Protein AF-A0A3A8ZCZ0-F1 (afdb_monomer_lite)

Foldseek 3Di:
DDPLPDDAQDKDFAQDDDDDDPVSVVCVVVVNDGRWIKTFHDAPPVRDDTDIDTD

Sequence (55 aa):
MTMDELKPKQSAFIRSVGGTGALRHHLLDMGLRPKTEVTLQKIAPMGDPVQIELR

Radius of gyration: 11.25 Å; chains: 1; bounding box: 22×20×28 Å

Secondary structure (DSSP, 8-state):
--GGGPPTT-EEE-------THHHHHHHHTT--TT-EEEEEEE-TTS-SEEEEE-

Structure (mmCIF, N/CA/C/O backbone):
data_AF-A0A3A8ZCZ0-F1
#
_entry.id   AF-A0A3A8ZCZ0-F1
#
loop_
_atom_site.group_PDB
_atom_site.id
_atom_site.type_symbol
_atom_site.label_atom_id
_atom_site.label_alt_id
_atom_site.label_comp_id
_atom_site.label_asym_id
_atom_site.label_entity_id
_atom_site.label_seq_id
_atom_site.pdbx_PDB_ins_code
_atom_site.Cartn_x
_atom_site.Cartn_y
_atom_site.Cartn_z
_atom_site.occupancy
_atom_site.B_iso_or_equiv
_atom_site.auth_seq_id
_atom_site.auth_comp_id
_atom_site.auth_asym_id
_atom_site.auth_atom_id
_atom_site.pdbx_PDB_model_num
ATOM 1 N N . MET A 1 1 ? -6.377 7.476 -7.939 1.00 66.19 1 MET A N 1
ATOM 2 C CA . MET A 1 1 ? -5.903 7.212 -6.579 1.00 66.19 1 MET A CA 1
ATOM 3 C C . MET A 1 1 ? -4.617 6.425 -6.671 1.00 66.19 1 MET A C 1
ATOM 5 O O . MET A 1 1 ? -4.604 5.390 -7.340 1.00 66.19 1 MET A O 1
ATOM 9 N N . THR A 1 2 ? -3.546 6.956 -6.110 1.00 79.81 2 THR A N 1
ATOM 10 C CA . THR A 1 2 ? -2.264 6.267 -5.958 1.00 79.81 2 THR A CA 1
ATOM 11 C C . THR A 1 2 ? -2.164 5.670 -4.555 1.00 79.81 2 THR A C 1
ATOM 13 O O . THR A 1 2 ? -3.040 5.861 -3.711 1.00 79.81 2 THR A O 1
ATOM 16 N N . MET A 1 3 ? -1.149 4.842 -4.324 1.00 76.44 3 MET A N 1
ATOM 17 C CA . MET A 1 3 ? -1.031 4.065 -3.088 1.00 76.44 3 MET A CA 1
ATOM 18 C C . MET A 1 3 ? -0.771 4.935 -1.849 1.00 76.44 3 MET A C 1
ATOM 20 O O . MET A 1 3 ? -1.158 4.560 -0.749 1.00 76.44 3 MET A O 1
ATOM 24 N N . ASP A 1 4 ? -0.162 6.102 -2.039 1.00 78.06 4 ASP A N 1
ATOM 25 C CA . ASP A 1 4 ? 0.094 7.130 -1.026 1.00 78.06 4 ASP A CA 1
ATOM 26 C C . ASP A 1 4 ? -1.175 7.851 -0.539 1.00 78.06 4 ASP A C 1
ATOM 28 O O . ASP A 1 4 ? -1.188 8.396 0.561 1.00 78.06 4 ASP A O 1
ATOM 32 N N . GLU A 1 5 ? -2.266 7.807 -1.309 1.00 81.94 5 GLU A N 1
ATOM 33 C CA . GLU A 1 5 ? -3.550 8.406 -0.923 1.00 81.94 5 GLU A CA 1
ATOM 34 C C . GLU A 1 5 ? -4.409 7.462 -0.059 1.00 81.94 5 GLU A C 1
ATOM 36 O O . GLU A 1 5 ? -5.480 7.849 0.423 1.00 81.94 5 GLU A O 1
ATOM 41 N N . LEU A 1 6 ? -3.973 6.210 0.138 1.00 82.88 6 LEU A N 1
ATOM 42 C CA . LEU A 1 6 ? -4.678 5.243 0.977 1.00 82.88 6 LEU A CA 1
ATOM 43 C C . LEU A 1 6 ? -4.530 5.587 2.456 1.00 82.88 6 LEU A C 1
ATOM 45 O O . LEU A 1 6 ? -3.444 5.881 2.954 1.00 82.88 6 LEU A O 1
ATOM 49 N N . LYS A 1 7 ? -5.636 5.472 3.195 1.00 83.81 7 LYS A N 1
ATOM 50 C CA . LYS A 1 7 ? -5.621 5.600 4.654 1.00 83.81 7 LYS A CA 1
ATOM 51 C C . LYS A 1 7 ? -5.306 4.258 5.317 1.00 83.81 7 LYS A C 1
ATOM 53 O O . LYS A 1 7 ? -5.694 3.212 4.792 1.00 83.81 7 LYS A O 1
ATOM 58 N N . PRO A 1 8 ? -4.661 4.253 6.496 1.00 86.94 8 PRO A N 1
ATOM 59 C CA . PRO A 1 8 ? -4.483 3.028 7.266 1.00 86.94 8 PRO A CA 1
ATOM 60 C C . PRO A 1 8 ? -5.823 2.308 7.470 1.00 86.94 8 PRO A C 1
ATOM 62 O O . PRO A 1 8 ? -6.824 2.943 7.805 1.00 86.94 8 PRO A O 1
ATOM 65 N N . LYS A 1 9 ? -5.819 0.984 7.294 1.00 87.50 9 LYS A N 1
ATOM 66 C CA . LYS A 1 9 ? -6.971 0.062 7.279 1.00 87.50 9 LYS A CA 1
ATOM 67 C C . LYS A 1 9 ? -7.888 0.143 6.055 1.00 87.50 9 LYS A C 1
ATOM 69 O O . LYS A 1 9 ? -8.960 -0.457 6.068 1.00 87.50 9 LYS A O 1
ATOM 74 N N . GLN A 1 10 ? -7.497 0.860 5.007 1.00 89.75 10 GLN A N 1
ATOM 75 C CA . GLN A 1 10 ? -8.259 0.915 3.764 1.00 89.75 10 GLN A CA 1
ATOM 76 C C . GLN A 1 10 ? -7.782 -0.157 2.777 1.00 89.75 10 GLN A C 1
ATOM 78 O O . GLN A 1 10 ? -6.578 -0.348 2.594 1.00 89.75 10 GLN A O 1
ATOM 83 N N . SER A 1 11 ? -8.735 -0.822 2.120 1.00 89.38 11 SER A N 1
ATOM 84 C CA . SER A 1 11 ? -8.481 -1.737 1.004 1.00 89.38 11 SER A CA 1
ATOM 85 C C . SER A 1 11 ? -8.680 -1.046 -0.342 1.00 89.38 11 SER A C 1
ATOM 87 O O . SER A 1 11 ? -9.592 -0.231 -0.506 1.00 89.38 11 SER A O 1
ATOM 89 N N . ALA A 1 12 ? -7.861 -1.412 -1.323 1.00 90.00 12 ALA A N 1
ATOM 90 C CA . ALA A 1 12 ? -8.040 -1.047 -2.721 1.00 90.00 12 ALA A CA 1
ATOM 91 C C . ALA A 1 12 ? -7.572 -2.169 -3.651 1.00 90.00 12 ALA A C 1
ATOM 93 O O . ALA A 1 12 ? -6.813 -3.052 -3.266 1.00 90.00 12 ALA A O 1
ATOM 94 N N . PHE A 1 13 ? -8.011 -2.114 -4.905 1.00 90.00 13 PHE A N 1
ATOM 95 C CA . PHE A 1 13 ? -7.582 -3.051 -5.937 1.00 90.00 13 PHE A CA 1
ATOM 96 C C . PHE A 1 13 ? -6.517 -2.420 -6.825 1.00 90.00 13 PHE A C 1
ATOM 98 O O . PHE A 1 13 ? -6.676 -1.293 -7.308 1.00 90.00 13 PHE A O 1
ATOM 105 N N . ILE A 1 14 ? -5.452 -3.171 -7.104 1.00 89.12 14 ILE A N 1
ATOM 106 C CA . ILE A 1 14 ? -4.407 -2.731 -8.028 1.00 89.12 14 ILE A CA 1
ATOM 107 C C . ILE A 1 14 ? -4.980 -2.714 -9.447 1.00 89.12 14 ILE A C 1
ATOM 109 O O . ILE A 1 14 ? -5.210 -3.756 -10.060 1.00 89.12 14 ILE A O 1
ATOM 113 N N . ARG A 1 15 ? -5.185 -1.520 -10.007 1.00 88.75 15 ARG A N 1
ATOM 114 C CA . ARG A 1 15 ? -5.617 -1.371 -11.406 1.00 88.75 15 ARG A CA 1
ATOM 115 C C . ARG A 1 15 ? -4.466 -1.583 -12.387 1.00 88.75 15 ARG A C 1
ATOM 117 O O . ARG A 1 15 ? -4.637 -2.211 -13.427 1.00 88.75 15 ARG A O 1
ATOM 124 N N . SER A 1 16 ? -3.298 -1.048 -12.055 1.00 85.69 16 SER A N 1
ATOM 125 C CA . SER A 1 16 ? -2.097 -1.100 -12.882 1.00 85.69 16 SER A CA 1
ATOM 126 C C . SER A 1 16 ? -0.865 -0.925 -12.009 1.00 85.69 16 SER A C 1
ATOM 128 O O . SER A 1 16 ? -0.881 -0.123 -11.078 1.00 85.69 16 SER A O 1
ATOM 130 N N . VAL A 1 17 ? 0.205 -1.633 -12.351 1.00 86.19 17 VAL A N 1
ATOM 131 C CA . VAL A 1 17 ? 1.510 -1.512 -11.696 1.00 86.19 17 VAL A CA 1
ATOM 132 C C . VAL A 1 17 ? 2.393 -0.664 -12.601 1.00 86.19 17 VAL A C 1
ATOM 134 O O . VAL A 1 17 ? 2.600 -1.015 -13.765 1.00 86.19 17 VAL A O 1
ATOM 137 N N . GLY A 1 18 ? 2.848 0.479 -12.089 1.00 82.69 18 GLY A N 1
ATOM 138 C CA . GLY A 1 18 ? 3.795 1.349 -12.785 1.00 82.69 18 GLY A CA 1
ATOM 139 C C . GLY A 1 18 ? 5.235 0.827 -12.721 1.00 82.69 18 GLY A C 1
ATOM 140 O O . GLY A 1 18 ? 5.512 -0.209 -12.121 1.00 82.69 18 GLY A O 1
ATOM 141 N N . GLY A 1 19 ? 6.159 1.572 -13.326 1.00 82.38 19 GLY A N 1
ATOM 142 C CA . GLY A 1 19 ? 7.586 1.242 -13.355 1.00 82.38 19 GLY A CA 1
ATOM 143 C C . GLY A 1 19 ? 8.037 0.592 -14.665 1.00 82.38 19 GLY A C 1
ATOM 144 O O . GLY A 1 19 ? 7.271 -0.071 -15.366 1.00 82.38 19 GLY A O 1
ATOM 145 N N . THR A 1 20 ? 9.303 0.807 -15.009 1.00 86.56 20 THR A N 1
ATOM 146 C CA . THR A 1 20 ? 9.949 0.287 -16.220 1.00 86.56 20 THR A CA 1
ATOM 147 C C . THR A 1 20 ? 11.000 -0.763 -15.863 1.00 86.56 20 THR A C 1
ATOM 149 O O . THR A 1 20 ? 11.702 -0.649 -14.859 1.00 86.56 20 THR A O 1
ATOM 152 N N . GLY A 1 21 ? 11.098 -1.811 -16.688 1.00 89.56 21 GLY A N 1
ATOM 153 C CA . GLY A 1 21 ? 12.121 -2.853 -16.565 1.00 89.56 21 GLY A CA 1
ATOM 154 C C . GLY A 1 21 ? 12.142 -3.541 -15.194 1.00 89.56 21 GLY A C 1
ATOM 155 O O . GLY A 1 21 ? 11.143 -4.120 -14.763 1.00 89.56 21 GLY A O 1
ATOM 156 N N . ALA A 1 22 ? 13.291 -3.462 -14.518 1.00 90.00 22 ALA A N 1
ATOM 157 C CA . ALA A 1 22 ? 13.569 -4.166 -13.266 1.00 90.00 22 ALA A CA 1
ATOM 158 C C . ALA A 1 22 ? 12.624 -3.783 -12.117 1.00 90.00 22 ALA A C 1
ATOM 160 O O . ALA A 1 22 ? 12.229 -4.656 -11.349 1.00 90.00 22 ALA A O 1
ATOM 161 N N . LEU A 1 23 ? 12.205 -2.513 -12.026 1.00 87.94 23 LEU A N 1
ATOM 162 C CA . LEU A 1 23 ? 11.300 -2.065 -10.963 1.00 87.94 23 LEU A CA 1
ATOM 163 C C . LEU A 1 23 ? 9.944 -2.772 -11.060 1.00 87.94 23 LEU A C 1
ATOM 165 O O . LEU A 1 23 ? 9.405 -3.236 -10.060 1.00 87.94 23 LEU A O 1
ATOM 169 N N . ARG A 1 24 ? 9.413 -2.909 -12.280 1.00 87.56 24 ARG A N 1
ATOM 170 C CA . ARG A 1 24 ? 8.143 -3.599 -12.507 1.00 87.56 24 ARG A CA 1
ATOM 171 C C . ARG A 1 24 ? 8.246 -5.084 -12.177 1.00 87.56 24 ARG A C 1
ATOM 173 O O . ARG A 1 24 ? 7.333 -5.609 -11.551 1.00 87.56 24 ARG A O 1
ATOM 180 N N . HIS A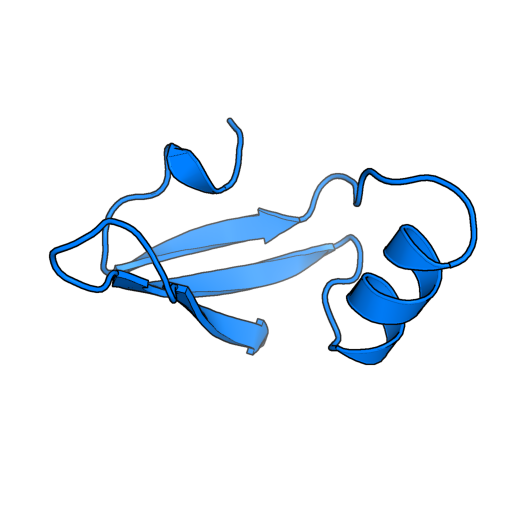 1 25 ? 9.325 -5.752 -12.586 1.00 88.69 25 HIS A N 1
ATOM 181 C CA . HIS A 1 25 ? 9.538 -7.156 -12.224 1.00 88.69 25 HIS A CA 1
ATOM 182 C C . HIS A 1 25 ? 9.620 -7.332 -10.713 1.00 88.69 25 HIS A C 1
ATOM 184 O O . HIS A 1 25 ? 8.883 -8.146 -10.178 1.00 88.69 25 HIS A O 1
ATOM 190 N N . HIS A 1 26 ? 10.387 -6.492 -10.019 1.00 89.50 26 HIS A N 1
ATOM 191 C CA . HIS A 1 26 ? 10.498 -6.575 -8.569 1.00 89.50 26 HIS A CA 1
ATOM 192 C C . HIS A 1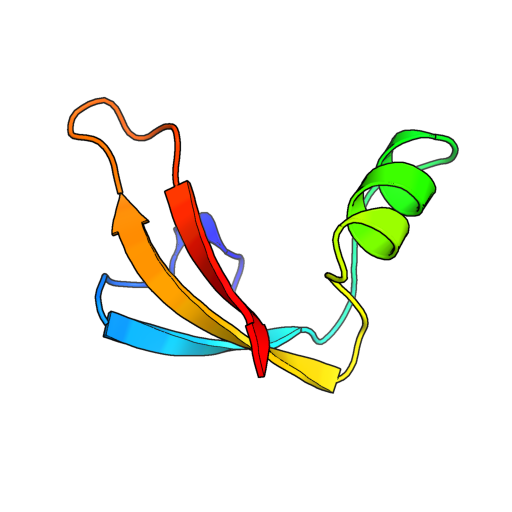 26 ? 9.144 -6.406 -7.857 1.00 89.50 26 HIS A C 1
ATOM 194 O O . HIS A 1 26 ? 8.813 -7.182 -6.965 1.00 89.50 26 HIS A O 1
ATOM 200 N N . LEU A 1 27 ? 8.314 -5.449 -8.293 1.00 87.06 27 LEU A N 1
ATOM 201 C CA . LEU A 1 27 ? 6.965 -5.268 -7.742 1.00 87.06 27 LEU A CA 1
ATOM 202 C C . LEU A 1 27 ? 6.063 -6.485 -8.016 1.00 87.06 27 LEU A C 1
ATOM 204 O O . LEU A 1 27 ? 5.313 -6.915 -7.140 1.00 87.06 27 LEU A O 1
ATOM 208 N N . LEU A 1 28 ? 6.142 -7.068 -9.215 1.00 87.19 28 LEU A N 1
ATOM 209 C CA . LEU A 1 28 ? 5.382 -8.271 -9.567 1.00 87.19 28 LEU A CA 1
ATOM 210 C C . LEU A 1 28 ? 5.847 -9.504 -8.777 1.00 87.19 28 LEU A C 1
ATOM 212 O O . LEU A 1 28 ? 4.999 -10.294 -8.353 1.00 87.19 28 LEU A O 1
ATOM 216 N N . ASP A 1 29 ? 7.154 -9.634 -8.544 1.00 89.44 29 ASP A N 1
ATOM 217 C CA . ASP A 1 29 ? 7.770 -10.691 -7.735 1.00 89.44 29 ASP A CA 1
ATOM 218 C C . ASP A 1 29 ? 7.354 -10.577 -6.263 1.00 89.44 29 ASP A C 1
ATOM 220 O O . ASP A 1 29 ? 7.091 -11.587 -5.613 1.00 89.44 29 ASP A O 1
ATOM 224 N N . MET A 1 30 ? 7.178 -9.350 -5.756 1.00 87.25 30 MET A N 1
ATOM 225 C CA . MET A 1 30 ? 6.583 -9.087 -4.439 1.00 87.25 30 MET A CA 1
ATOM 226 C C . MET A 1 30 ? 5.089 -9.446 -4.347 1.00 87.25 30 MET A C 1
ATOM 228 O O . MET A 1 30 ? 4.525 -9.441 -3.255 1.00 87.25 30 MET A O 1
ATOM 232 N N . GLY A 1 31 ? 4.423 -9.745 -5.46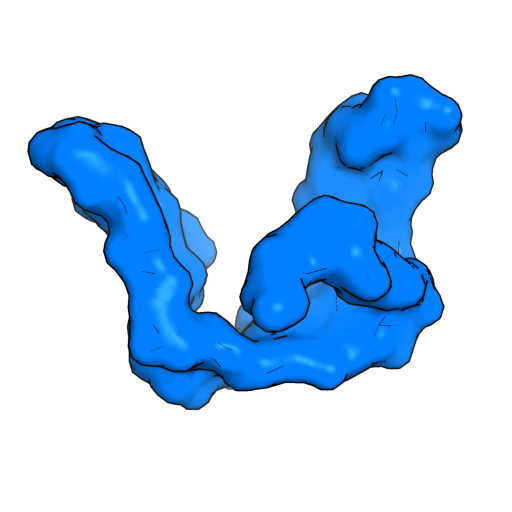7 1.00 85.62 31 GLY A N 1
ATOM 233 C CA . GLY A 1 31 ? 3.000 -10.089 -5.502 1.00 85.62 31 GLY A CA 1
ATOM 234 C C . GLY A 1 31 ? 2.057 -8.913 -5.763 1.00 85.62 31 GLY A C 1
ATOM 235 O O . GLY A 1 31 ? 0.843 -9.113 -5.773 1.00 85.62 31 GLY A O 1
ATOM 236 N N . LEU A 1 32 ? 2.580 -7.715 -6.049 1.00 86.94 32 LEU A N 1
ATOM 237 C CA . LEU A 1 32 ? 1.781 -6.558 -6.466 1.00 86.94 32 LEU A CA 1
ATOM 238 C C . LEU A 1 32 ? 1.348 -6.744 -7.920 1.00 86.94 32 LEU A C 1
ATOM 240 O O . LEU A 1 32 ? 1.957 -6.208 -8.842 1.00 86.94 32 LEU A O 1
ATOM 244 N N . ARG A 1 33 ? 0.310 -7.551 -8.139 1.00 87.75 33 ARG A N 1
ATOM 245 C CA . ARG A 1 33 ? -0.237 -7.845 -9.466 1.00 87.75 33 ARG A CA 1
ATOM 246 C C . ARG A 1 33 ? -1.539 -7.081 -9.707 1.00 87.75 33 ARG A C 1
ATOM 248 O O . ARG A 1 33 ? -2.276 -6.791 -8.767 1.00 87.75 33 ARG A O 1
ATOM 255 N N . PRO A 1 34 ? -1.867 -6.754 -10.968 1.00 87.38 34 PRO A N 1
ATOM 256 C CA . PRO A 1 34 ? -3.176 -6.207 -11.295 1.00 87.38 34 PRO A CA 1
ATOM 257 C C . PRO A 1 34 ? -4.294 -7.136 -10.812 1.00 87.38 34 PRO A C 1
ATOM 259 O O . PRO A 1 34 ? -4.180 -8.353 -10.944 1.00 87.38 34 PRO A O 1
ATOM 262 N N . LYS A 1 35 ? -5.391 -6.551 -10.324 1.00 87.38 35 LYS A N 1
ATOM 263 C CA . LYS A 1 35 ? -6.554 -7.231 -9.724 1.00 87.38 35 LYS A CA 1
ATOM 264 C C . LYS A 1 35 ? -6.308 -7.884 -8.358 1.00 87.38 35 LYS A C 1
ATOM 266 O O . LYS A 1 35 ? -7.227 -8.506 -7.841 1.00 87.38 35 LYS A O 1
ATOM 271 N N . THR A 1 36 ? -5.131 -7.717 -7.762 1.00 88.94 36 THR A N 1
ATOM 272 C CA . THR A 1 36 ? -4.894 -8.099 -6.365 1.00 88.94 36 THR A CA 1
ATOM 273 C C . THR A 1 36 ? -5.489 -7.047 -5.431 1.00 88.94 36 THR A C 1
ATOM 275 O O . THR A 1 36 ? -5.380 -5.842 -5.695 1.00 88.94 36 THR A O 1
ATOM 278 N N . GLU A 1 37 ? -6.141 -7.504 -4.362 1.00 90.19 37 GLU A N 1
ATOM 279 C CA . GLU A 1 37 ? -6.587 -6.633 -3.277 1.00 90.19 37 GLU A CA 1
ATOM 280 C C . GLU A 1 37 ? -5.391 -6.332 -2.369 1.00 90.19 37 GLU A C 1
ATOM 282 O O . GLU A 1 37 ? -4.682 -7.233 -1.920 1.00 90.19 37 GLU A O 1
ATOM 287 N N . VAL A 1 38 ? -5.160 -5.046 -2.122 1.00 90.12 38 VAL A N 1
ATOM 288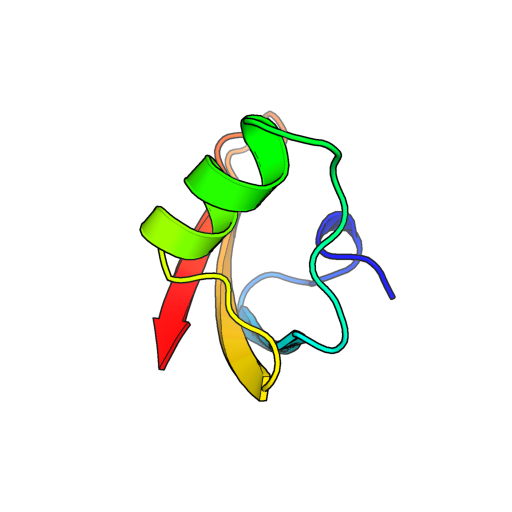 C CA . VAL A 1 38 ? -4.153 -4.545 -1.190 1.00 90.12 38 VAL A CA 1
ATOM 289 C C . VAL A 1 38 ? -4.840 -3.797 -0.066 1.00 90.12 38 VAL A C 1
ATOM 291 O O . VAL A 1 38 ? -5.595 -2.854 -0.306 1.00 90.12 38 VAL A O 1
ATOM 294 N N . THR A 1 39 ? -4.531 -4.176 1.167 1.00 90.50 39 THR A N 1
ATOM 295 C CA . THR A 1 39 ? -4.993 -3.474 2.363 1.00 90.50 39 THR A CA 1
ATOM 296 C C . THR A 1 39 ? -3.820 -2.784 3.030 1.00 90.50 39 THR A C 1
ATOM 298 O O . THR A 1 39 ? -2.829 -3.417 3.393 1.00 90.50 39 THR A O 1
ATOM 301 N N . LEU A 1 40 ? -3.931 -1.472 3.221 1.00 89.38 40 LEU A N 1
ATOM 302 C CA . LEU A 1 40 ? -2.927 -0.701 3.936 1.00 89.38 40 LEU A CA 1
ATOM 303 C C . LEU A 1 40 ? -3.036 -0.997 5.435 1.00 89.38 40 LEU A C 1
ATOM 305 O O . LEU A 1 40 ? -4.030 -0.646 6.063 1.00 89.38 40 LEU A O 1
ATOM 309 N N . GLN A 1 41 ? -2.025 -1.625 6.027 1.00 89.69 41 GLN A N 1
ATOM 310 C CA . GLN A 1 41 ? -2.029 -1.976 7.449 1.00 89.69 41 GLN A CA 1
ATOM 311 C C . GLN A 1 41 ? -1.515 -0.811 8.296 1.00 89.69 41 GLN A C 1
ATOM 313 O O . GLN A 1 41 ? -2.228 -0.283 9.155 1.00 89.69 41 GLN A O 1
ATOM 318 N N . LYS A 1 42 ? -0.272 -0.388 8.048 1.00 87.81 42 LYS A N 1
ATOM 319 C CA . LYS A 1 42 ? 0.403 0.673 8.802 1.00 87.81 42 LYS A CA 1
ATOM 320 C C . LYS A 1 42 ? 1.353 1.450 7.905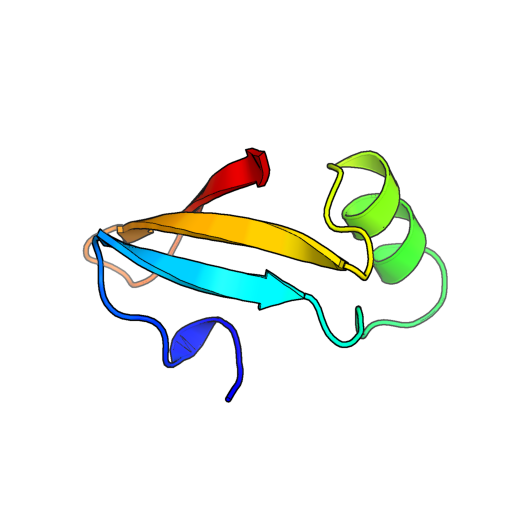 1.00 87.81 42 LYS A C 1
ATOM 322 O O . LYS A 1 42 ? 1.931 0.896 6.978 1.00 87.81 42 LYS A O 1
ATOM 327 N N . ILE A 1 43 ? 1.538 2.720 8.232 1.00 88.00 43 ILE A N 1
ATOM 328 C CA . ILE A 1 43 ? 2.570 3.577 7.655 1.00 88.00 43 ILE A CA 1
ATOM 329 C C . ILE A 1 43 ? 3.492 3.973 8.808 1.00 88.00 43 ILE A C 1
ATOM 331 O O . ILE A 1 43 ? 3.010 4.288 9.901 1.00 88.00 43 ILE A O 1
ATOM 335 N N . ALA A 1 44 ? 4.804 3.899 8.600 1.00 88.12 44 ALA A N 1
ATOM 336 C CA . ALA A 1 44 ? 5.767 4.377 9.581 1.00 88.12 44 ALA A CA 1
ATOM 337 C C . ALA A 1 44 ? 5.604 5.892 9.826 1.00 88.12 44 ALA A C 1
ATOM 339 O O . ALA A 1 44 ? 5.185 6.621 8.929 1.00 88.12 44 ALA A O 1
ATOM 340 N N . PRO A 1 45 ? 5.963 6.410 11.011 1.00 84.44 45 PRO A N 1
ATOM 341 C CA . PRO A 1 45 ? 5.783 7.826 11.343 1.00 84.44 45 PRO A CA 1
ATOM 342 C C . PRO A 1 45 ? 6.527 8.797 10.409 1.00 84.44 45 PRO A C 1
ATOM 344 O O . PRO A 1 45 ? 6.119 9.948 10.303 1.00 84.44 45 PRO A O 1
ATOM 347 N N . MET A 1 46 ? 7.574 8.337 9.713 1.00 86.06 46 MET A N 1
ATOM 348 C CA . MET A 1 46 ? 8.317 9.123 8.715 1.00 86.06 46 MET A CA 1
ATOM 349 C C . MET A 1 46 ? 7.758 9.001 7.286 1.00 86.06 46 MET A C 1
ATOM 351 O O . MET A 1 46 ? 8.289 9.615 6.369 1.00 86.06 46 MET A O 1
ATOM 355 N N . GLY A 1 47 ? 6.686 8.230 7.085 1.00 74.50 47 GLY A N 1
ATOM 356 C CA . GLY A 1 47 ? 6.071 7.973 5.779 1.00 74.50 47 GLY A CA 1
ATOM 357 C C . GLY A 1 47 ? 6.488 6.645 5.143 1.00 74.50 47 GLY A C 1
ATOM 358 O O . GLY A 1 47 ? 5.692 6.048 4.422 1.00 74.50 47 GLY A O 1
ATOM 359 N N . ASP A 1 48 ? 7.672 6.124 5.465 1.00 82.81 48 ASP A N 1
ATOM 360 C CA . ASP A 1 48 ? 8.149 4.816 5.012 1.00 82.81 48 ASP A CA 1
ATOM 361 C C . ASP A 1 48 ? 8.900 4.062 6.133 1.00 82.81 48 ASP A C 1
ATOM 363 O O . ASP A 1 48 ? 9.457 4.696 7.037 1.00 82.81 48 ASP A O 1
ATOM 367 N N . PRO A 1 49 ? 8.885 2.715 6.135 1.00 84.75 49 PRO A N 1
ATOM 368 C CA . PRO A 1 49 ? 8.218 1.829 5.178 1.00 84.75 49 PRO A CA 1
ATOM 369 C C . PRO A 1 49 ? 6.701 1.711 5.399 1.00 84.75 49 PRO A C 1
ATOM 371 O O . PRO A 1 49 ? 6.168 1.954 6.487 1.00 84.75 49 PRO A O 1
ATOM 374 N N . VAL A 1 50 ? 6.000 1.300 4.341 1.00 87.38 50 VAL A N 1
ATOM 375 C CA . VAL A 1 50 ? 4.555 1.056 4.345 1.00 87.38 50 VAL A CA 1
ATOM 376 C C . VAL A 1 50 ? 4.285 -0.441 4.440 1.00 87.38 50 VAL A C 1
ATOM 378 O O . VAL A 1 50 ? 4.811 -1.229 3.658 1.00 87.38 50 VAL A O 1
ATOM 381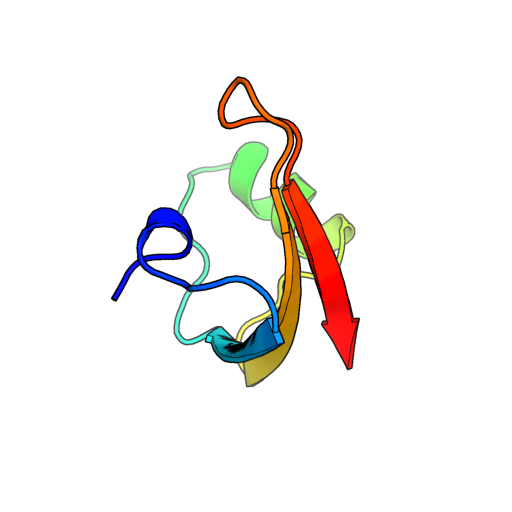 N N . GLN A 1 51 ? 3.437 -0.836 5.385 1.00 88.50 51 GLN A N 1
ATOM 382 C CA . GLN A 1 51 ? 3.011 -2.216 5.557 1.00 88.50 51 GLN A CA 1
ATOM 383 C C . GLN A 1 51 ? 1.664 -2.438 4.876 1.00 88.50 51 GLN A C 1
ATOM 385 O O . GLN A 1 51 ? 0.674 -1.776 5.197 1.00 88.50 51 GLN A O 1
ATOM 390 N N . ILE A 1 52 ? 1.632 -3.410 3.971 1.00 88.69 52 ILE A N 1
ATOM 391 C CA . ILE A 1 52 ? 0.455 -3.795 3.197 1.00 88.69 52 ILE A CA 1
ATOM 392 C C . ILE A 1 52 ? 0.207 -5.295 3.293 1.00 88.69 52 ILE A C 1
ATOM 394 O O . ILE A 1 52 ? 1.143 -6.088 3.368 1.00 88.69 52 ILE A O 1
ATOM 398 N N . GLU A 1 53 ? -1.064 -5.669 3.296 1.00 89.19 53 GLU A N 1
ATOM 399 C CA . GLU A 1 53 ? -1.528 -7.050 3.212 1.00 89.19 53 GLU A CA 1
ATOM 400 C C . GLU A 1 53 ? -2.048 -7.307 1.794 1.00 89.19 53 GLU A C 1
ATOM 402 O O . GLU A 1 53 ? -2.813 -6.502 1.262 1.00 89.19 53 GLU A O 1
ATOM 407 N N . LEU A 1 54 ? -1.604 -8.408 1.188 1.00 88.50 54 LEU A N 1
ATOM 408 C CA . LEU A 1 54 ? -2.062 -8.896 -0.114 1.00 88.50 54 LEU A CA 1
ATOM 409 C C . LEU A 1 54 ? -3.060 -10.038 0.117 1.00 88.50 54 LEU A C 1
ATOM 411 O O . LEU A 1 54 ? -2.793 -10.901 0.958 1.00 88.50 54 LEU A O 1
ATOM 415 N N . ARG A 1 55 ? -4.168 -10.059 -0.631 1.00 83.88 55 ARG A N 1
ATOM 416 C CA . ARG A 1 55 ? -5.158 -11.151 -0.626 1.00 83.88 55 ARG A CA 1
ATOM 417 C C . ARG A 1 55 ? -5.362 -11.766 -2.004 1.00 83.88 55 ARG A C 1
ATOM 419 O O . ARG A 1 55 ? -5.274 -11.026 -3.012 1.00 83.88 55 ARG A O 1
#

pLDDT: mean 86.27, std 4.42, range [66.19, 90.5]